Protein AF-A0A4Q5QW52-F1 (afdb_monomer_lite)

Secondary structure (DSSP, 8-state):
-PPP-PPPP----SS-HHHHHHHHHHHHHHHHHH-TTTSS--SPPPPHHHHHHHHHHHHHHHSHHHHS-TT--HHHHHHHHHHHHHHHHHHHHHHHHHHHHHHHHSS-SSTT--

pLDDT: mean 75.1, std 17.18, range [37.22, 96.31]

Sequence (114 aa):
MTDPATPPANDAAPWDIDAITHGLDEARARWRASQPRHADGAPGFPSRRALEEITADLCAALFPRRLGPGLAGPANENGFVREVLDRALQRLRAQVRLELGYALGEADPHAANL

Foldseek 3Di:
DDDDDDDPDPPPDPDPVVVVVVVVVVVVVVVCVVDVVPVPCQLDAQDPVLVVLLVLLVVCLVCVCVNNDPPDDPVVNVVSSVVSNVVSVVSVVSNVCSVVSVVVVPPDPPVVPD

Radius of gyration: 26.06 Å; chains: 1; bounding box: 67×67×54 Å

Structure (mmCIF, N/CA/C/O backbone):
data_AF-A0A4Q5QW52-F1
#
_entry.id   AF-A0A4Q5QW52-F1
#
loop_
_atom_site.group_PDB
_atom_site.id
_atom_site.type_symbol
_atom_site.label_atom_id
_atom_site.label_alt_id
_atom_site.label_comp_id
_atom_site.label_asym_id
_atom_site.label_entity_id
_atom_site.label_seq_id
_atom_site.pdbx_PDB_ins_code
_atom_site.Cartn_x
_atom_site.Cartn_y
_atom_site.Cartn_z
_atom_site.occupancy
_atom_site.B_iso_or_equiv
_atom_site.auth_seq_id
_atom_site.auth_comp_id
_atom_site.auth_asym_id
_atom_site.auth_atom_id
_atom_site.pdbx_PDB_model_num
ATOM 1 N N . MET A 1 1 ? -48.149 41.443 -20.097 1.00 42.00 1 MET A N 1
ATOM 2 C CA . MET A 1 1 ? -46.704 41.731 -20.177 1.00 42.00 1 MET A CA 1
ATOM 3 C C . MET A 1 1 ? -46.104 41.154 -18.912 1.00 42.00 1 MET A C 1
ATOM 5 O O . MET A 1 1 ? -46.400 41.651 -17.837 1.00 42.00 1 MET A O 1
ATOM 9 N N . THR A 1 2 ? -45.505 39.977 -19.055 1.00 44.88 2 THR A N 1
ATOM 10 C CA . THR A 1 2 ? -45.237 38.994 -17.997 1.00 44.88 2 THR A CA 1
ATOM 11 C C . THR A 1 2 ? -44.050 39.404 -17.132 1.00 44.88 2 THR A C 1
ATOM 13 O O . THR A 1 2 ? -43.015 39.798 -17.660 1.00 44.88 2 THR A O 1
ATOM 16 N N . ASP A 1 3 ? -44.232 39.283 -15.823 1.00 45.47 3 ASP A N 1
ATOM 17 C CA . ASP A 1 3 ? -43.221 39.401 -14.773 1.00 45.47 3 ASP A CA 1
ATOM 18 C C . ASP A 1 3 ? -42.305 38.157 -14.792 1.00 45.47 3 ASP A C 1
ATOM 20 O O . ASP A 1 3 ? -42.840 37.042 -14.737 1.00 45.47 3 ASP A O 1
ATOM 24 N N . PRO A 1 4 ? -40.968 38.263 -14.937 1.00 57.72 4 PRO A N 1
ATOM 25 C CA . PRO A 1 4 ? -40.103 37.099 -14.872 1.00 57.72 4 PRO A CA 1
ATOM 26 C C . PRO A 1 4 ? -39.412 36.957 -13.509 1.00 57.72 4 PRO A C 1
ATOM 28 O O . PRO A 1 4 ? -38.637 37.805 -13.077 1.00 57.72 4 PRO A O 1
ATOM 31 N N . ALA A 1 5 ? -39.592 35.752 -12.968 1.00 55.88 5 ALA A N 1
ATOM 32 C CA . ALA A 1 5 ? -38.664 35.018 -12.112 1.00 55.88 5 ALA A CA 1
ATOM 33 C C . ALA A 1 5 ? -38.654 35.355 -10.611 1.00 55.88 5 ALA A C 1
ATOM 35 O O . ALA A 1 5 ? -37.771 36.025 -10.079 1.00 55.88 5 ALA A O 1
ATOM 36 N N . THR A 1 6 ? -39.559 34.683 -9.895 1.00 62.19 6 THR A N 1
ATOM 37 C CA . THR A 1 6 ? -39.241 34.089 -8.590 1.00 62.19 6 THR A CA 1
ATOM 38 C C . THR A 1 6 ? -37.932 33.285 -8.711 1.00 62.19 6 THR A C 1
ATOM 40 O O . THR A 1 6 ? -37.848 32.430 -9.599 1.00 62.19 6 THR A O 1
ATOM 43 N N . PRO A 1 7 ? -36.902 33.532 -7.881 1.00 60.50 7 PRO A N 1
ATOM 44 C CA . PRO A 1 7 ? -35.692 32.712 -7.888 1.00 60.50 7 PRO A CA 1
ATOM 45 C C . PRO A 1 7 ? -36.050 31.259 -7.533 1.00 60.50 7 PRO A C 1
ATOM 47 O O . PRO A 1 7 ? -36.947 31.050 -6.711 1.00 60.50 7 PRO A O 1
ATOM 50 N N . PRO A 1 8 ? -35.395 30.250 -8.141 1.00 54.34 8 PRO A N 1
ATOM 51 C CA . PRO A 1 8 ? -35.677 28.859 -7.821 1.00 54.34 8 PRO A CA 1
ATOM 52 C C . PRO A 1 8 ? -35.437 28.643 -6.329 1.00 54.34 8 PRO A C 1
ATOM 54 O O . PRO A 1 8 ? -34.402 29.046 -5.792 1.00 54.34 8 PRO A O 1
ATOM 57 N N . ALA A 1 9 ? -36.424 28.040 -5.667 1.00 56.34 9 ALA A N 1
ATOM 58 C CA . ALA A 1 9 ? -36.259 27.515 -4.327 1.00 56.34 9 ALA A CA 1
ATOM 59 C C . ALA A 1 9 ? -34.981 26.673 -4.322 1.00 56.34 9 ALA A C 1
ATOM 61 O O . ALA A 1 9 ? -34.835 25.746 -5.114 1.00 56.34 9 ALA A O 1
ATOM 62 N N . ASN A 1 10 ? -34.023 27.075 -3.493 1.00 57.44 10 ASN A N 1
ATOM 63 C CA . ASN A 1 10 ? -32.830 26.296 -3.229 1.00 57.44 10 ASN A CA 1
ATOM 64 C C . ASN A 1 10 ? -33.313 24.936 -2.708 1.00 57.44 10 ASN A C 1
ATOM 66 O O . ASN A 1 10 ? -33.841 24.885 -1.596 1.00 57.44 10 ASN A O 1
ATOM 70 N N . ASP A 1 11 ? -33.204 23.887 -3.528 1.00 54.41 11 ASP A N 1
ATOM 71 C CA . ASP A 1 11 ? -33.440 22.495 -3.145 1.00 54.41 11 ASP A CA 1
ATOM 72 C C . ASP A 1 11 ? -32.434 22.147 -2.042 1.00 54.41 11 ASP A C 1
ATOM 74 O O . ASP A 1 11 ? -31.331 21.651 -2.279 1.00 54.41 11 ASP A O 1
ATOM 78 N N . ALA A 1 12 ? -32.796 22.513 -0.814 1.00 58.56 12 ALA A N 1
ATOM 79 C CA . ALA A 1 12 ? -32.052 22.205 0.386 1.00 58.56 12 ALA A CA 1
ATOM 80 C C . ALA A 1 12 ? -31.942 20.683 0.458 1.00 58.56 12 ALA A C 1
ATOM 82 O O . ALA A 1 12 ? -32.947 19.972 0.447 1.00 58.56 12 ALA A O 1
ATOM 83 N N . ALA A 1 13 ? -30.701 20.201 0.437 1.00 63.75 13 ALA A N 1
ATOM 84 C CA . ALA A 1 13 ? -30.380 18.793 0.295 1.00 63.75 13 ALA A CA 1
ATOM 85 C C . ALA A 1 13 ? -31.202 17.916 1.270 1.00 63.75 13 ALA A C 1
ATOM 87 O O . ALA A 1 13 ? -31.352 18.282 2.434 1.00 63.75 13 ALA A O 1
ATOM 88 N N . PRO A 1 14 ? -31.698 16.742 0.838 1.00 78.56 14 PRO A N 1
ATOM 89 C CA . PRO A 1 14 ? -32.672 15.924 1.577 1.00 78.56 14 PRO A CA 1
ATOM 90 C C . PRO A 1 14 ? -32.116 15.213 2.827 1.00 78.56 14 PRO A C 1
ATOM 92 O O . PRO A 1 14 ? -32.746 14.291 3.341 1.00 78.56 14 PRO A O 1
ATOM 95 N N . TRP A 1 15 ? -30.939 15.607 3.316 1.00 76.44 15 TRP A N 1
ATOM 96 C CA . TRP A 1 15 ? -30.231 14.935 4.401 1.00 76.44 15 TRP A CA 1
ATOM 97 C C . TRP A 1 15 ? -29.798 15.937 5.463 1.00 76.44 15 TRP A C 1
ATOM 99 O O . TRP A 1 15 ? -29.041 16.865 5.182 1.00 76.44 15 TRP A O 1
ATOM 109 N N . ASP A 1 16 ? -30.233 15.699 6.697 1.00 86.81 16 ASP A N 1
ATOM 110 C CA . ASP A 1 16 ? -29.711 16.387 7.873 1.00 86.81 16 ASP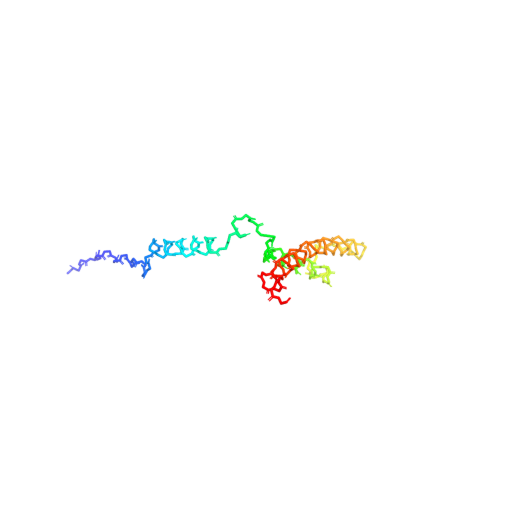 A CA 1
ATOM 111 C C . ASP A 1 16 ? -28.336 15.800 8.227 1.00 86.81 16 ASP A C 1
ATOM 113 O O . ASP A 1 16 ? -28.208 14.791 8.927 1.00 86.81 16 ASP A O 1
ATOM 117 N N . ILE A 1 17 ? -27.291 16.398 7.654 1.00 88.69 17 ILE A N 1
ATOM 118 C CA . ILE A 1 17 ? -25.906 15.956 7.836 1.00 88.69 17 ILE A CA 1
ATOM 119 C C . ILE A 1 17 ? -25.460 16.109 9.295 1.00 88.69 17 ILE A C 1
ATOM 121 O O . ILE A 1 17 ? -24.691 15.275 9.781 1.00 88.69 17 ILE A O 1
ATOM 125 N N . ASP A 1 18 ? -25.965 17.107 10.016 1.00 85.06 18 ASP A N 1
ATOM 126 C CA . ASP A 1 18 ? -25.602 17.346 11.413 1.00 85.06 18 ASP A CA 1
ATOM 127 C C . ASP A 1 18 ? -26.164 16.235 12.311 1.00 85.06 18 ASP A C 1
ATOM 129 O O . ASP A 1 18 ? -25.431 15.640 13.106 1.00 85.06 18 ASP A O 1
ATOM 133 N N . ALA A 1 19 ? -27.428 15.850 12.112 1.00 84.25 19 ALA A N 1
ATOM 134 C CA . ALA A 1 19 ? -28.027 14.724 12.829 1.00 84.25 19 ALA A CA 1
ATOM 135 C C . ALA A 1 19 ? -27.328 13.388 12.514 1.00 84.25 19 ALA A C 1
ATOM 137 O O . ALA A 1 19 ? -27.055 12.591 13.418 1.00 84.25 19 ALA A O 1
ATOM 138 N N . ILE A 1 20 ? -26.993 13.141 11.242 1.00 84.62 20 ILE A N 1
ATOM 139 C CA . ILE A 1 20 ? -26.294 11.917 10.816 1.00 84.62 20 ILE A CA 1
ATOM 140 C C . ILE A 1 20 ? -24.894 11.849 11.435 1.00 84.62 20 ILE A C 1
ATOM 142 O O . ILE A 1 20 ? -24.499 10.811 11.972 1.00 84.62 20 ILE A O 1
ATOM 146 N N . THR A 1 21 ? -24.127 12.937 11.372 1.00 91.25 21 THR A N 1
ATOM 147 C CA . THR A 1 21 ? -22.759 12.970 11.908 1.00 91.25 21 THR A CA 1
ATOM 148 C C . THR A 1 21 ? -22.739 12.825 13.426 1.00 91.25 21 THR A C 1
ATOM 150 O O . THR A 1 21 ? -21.883 12.097 13.938 1.00 91.25 21 THR A O 1
ATOM 153 N N . HIS A 1 22 ? -23.712 13.412 14.129 1.00 88.88 22 HIS A N 1
ATOM 154 C CA . HIS A 1 22 ? -23.899 13.220 15.566 1.00 88.88 22 HIS A CA 1
ATOM 155 C C . HIS A 1 22 ? -24.198 11.754 15.917 1.00 88.88 22 HIS A C 1
ATOM 157 O O . HIS A 1 22 ? -23.493 11.163 16.735 1.00 88.88 22 HIS A O 1
ATOM 163 N N . GLY A 1 23 ? -25.155 11.114 15.235 1.00 87.56 23 GLY A N 1
ATOM 164 C CA . GLY A 1 23 ? -25.475 9.698 15.465 1.00 87.56 23 GLY A CA 1
ATOM 165 C C . GLY A 1 23 ? -24.301 8.754 15.173 1.00 87.56 23 GLY A C 1
ATOM 166 O O . GLY A 1 23 ? -24.059 7.793 15.909 1.00 87.56 23 GLY A O 1
ATOM 167 N N . LEU A 1 24 ? -23.510 9.047 14.134 1.00 89.19 24 LEU A N 1
ATOM 168 C CA . LEU A 1 24 ? -22.273 8.314 13.848 1.00 89.19 24 LEU A CA 1
ATOM 169 C C . LEU A 1 24 ? -21.217 8.508 14.946 1.00 89.19 24 LEU A C 1
ATOM 171 O O . LEU A 1 24 ? -20.440 7.586 15.205 1.00 89.19 24 LEU A O 1
ATOM 175 N N . ASP A 1 25 ? -21.149 9.684 15.571 1.00 79.69 25 ASP A N 1
ATOM 176 C CA . ASP A 1 25 ? -20.222 9.950 16.674 1.00 79.69 25 ASP A CA 1
ATOM 177 C C . ASP A 1 25 ? -20.578 9.155 17.928 1.00 79.69 25 ASP A C 1
ATOM 179 O O . ASP A 1 25 ? -19.718 8.464 18.484 1.00 79.69 25 ASP A O 1
ATOM 183 N N . GLU A 1 26 ? -21.857 9.133 18.299 1.00 90.12 26 GLU A N 1
ATOM 184 C CA . GLU A 1 26 ? -22.351 8.318 19.410 1.00 90.12 26 GLU A CA 1
ATOM 185 C C . GLU A 1 26 ? -22.106 6.822 19.183 1.00 90.12 26 GLU A C 1
ATOM 187 O O . GLU A 1 26 ? -21.657 6.118 20.093 1.00 90.12 26 GLU A O 1
ATOM 192 N N . ALA A 1 27 ? -22.352 6.323 17.967 1.00 79.50 27 ALA A N 1
ATOM 193 C CA . ALA A 1 27 ? -22.084 4.932 17.609 1.00 79.50 27 ALA A CA 1
ATOM 194 C C . ALA A 1 27 ? -20.590 4.589 17.761 1.00 79.50 27 ALA A C 1
ATOM 196 O O . ALA A 1 27 ? -20.245 3.572 18.372 1.00 79.50 27 ALA A O 1
ATOM 197 N N . ARG A 1 28 ? -19.693 5.468 17.284 1.00 83.62 28 ARG A N 1
ATOM 198 C CA . ARG A 1 28 ? -18.234 5.328 17.445 1.00 83.62 28 ARG A CA 1
ATOM 199 C C . ARG A 1 28 ? -17.807 5.386 18.912 1.00 83.62 28 ARG A C 1
ATOM 201 O O . ARG A 1 28 ? -16.905 4.649 19.309 1.00 83.62 28 ARG A O 1
ATOM 208 N N . ALA A 1 29 ? -18.407 6.259 19.717 1.00 80.31 29 ALA A N 1
ATOM 209 C CA . ALA A 1 29 ? -18.115 6.372 21.146 1.00 80.31 29 ALA A CA 1
ATOM 210 C C . ALA A 1 29 ? -18.551 5.116 21.913 1.00 80.31 29 ALA A C 1
ATOM 212 O O . ALA A 1 29 ? -17.774 4.576 22.699 1.00 80.31 29 ALA A O 1
ATOM 213 N N . ARG A 1 30 ? -19.752 4.602 21.626 1.00 83.31 30 ARG A N 1
ATOM 214 C CA . ARG A 1 30 ? -20.292 3.378 22.231 1.00 83.31 30 ARG A CA 1
ATOM 215 C C . ARG A 1 30 ? -19.446 2.154 21.898 1.00 83.31 30 ARG A C 1
ATOM 217 O O . ARG A 1 30 ? -19.127 1.379 22.794 1.00 83.31 30 ARG A O 1
ATOM 224 N N . TRP A 1 31 ? -19.039 2.013 20.638 1.00 75.38 31 TRP A N 1
ATOM 225 C CA . TRP A 1 31 ? -18.160 0.927 20.206 1.00 75.38 31 TRP A CA 1
ATOM 226 C C . TRP A 1 31 ? -16.802 0.979 20.922 1.00 75.38 31 TRP A C 1
ATOM 228 O O . TRP A 1 31 ? -16.404 -0.015 21.529 1.00 75.38 31 TRP A O 1
ATOM 238 N N . ARG A 1 32 ? -16.152 2.155 20.974 1.00 72.50 32 ARG A N 1
ATOM 239 C CA . ARG A 1 32 ? -14.891 2.348 21.719 1.00 72.50 32 ARG A CA 1
ATOM 240 C C . ARG A 1 32 ? -15.036 2.021 23.207 1.00 72.50 32 ARG A C 1
ATOM 242 O O . ARG A 1 32 ? -14.178 1.349 23.764 1.00 72.50 32 ARG A O 1
ATOM 249 N N . ALA A 1 33 ? -16.128 2.449 23.841 1.00 77.88 33 ALA A N 1
ATOM 250 C CA . ALA A 1 33 ? -16.400 2.153 25.248 1.00 77.88 33 ALA A CA 1
ATOM 251 C C . ALA A 1 33 ? -16.640 0.652 25.504 1.00 77.88 33 ALA A C 1
ATOM 253 O O . ALA A 1 33 ? -16.258 0.139 26.552 1.00 77.88 33 ALA A O 1
ATOM 254 N N . SER A 1 34 ? -17.239 -0.060 24.543 1.00 75.56 34 SER A N 1
ATOM 255 C CA . SER A 1 34 ? -17.467 -1.511 24.621 1.00 75.56 34 SER A CA 1
ATOM 256 C C . SER A 1 34 ? -16.218 -2.358 24.351 1.00 75.56 34 SER A C 1
ATOM 258 O O . SER A 1 34 ? -16.223 -3.559 24.610 1.00 75.56 34 SER A O 1
ATOM 260 N N . GLN A 1 35 ? -15.138 -1.744 23.859 1.00 66.25 35 GLN A N 1
ATOM 261 C CA . GLN A 1 35 ? -13.887 -2.415 23.523 1.00 66.25 35 GLN A CA 1
ATOM 262 C C . GLN A 1 35 ? -12.704 -1.839 24.327 1.00 66.25 35 GLN A C 1
ATOM 264 O O . GLN A 1 35 ? -11.900 -1.067 23.799 1.00 66.25 35 GLN A O 1
ATOM 269 N N . PRO A 1 36 ? -12.521 -2.259 25.592 1.00 56.81 36 PRO A N 1
ATOM 270 C CA . PRO A 1 36 ? -11.529 -1.687 26.513 1.00 56.81 36 PRO A CA 1
ATOM 271 C C . PRO A 1 36 ? -10.054 -1.854 26.093 1.00 56.81 36 PRO A C 1
ATOM 273 O O . PRO A 1 36 ? -9.180 -1.271 26.723 1.00 56.81 36 PRO A O 1
ATOM 276 N N . ARG A 1 37 ? -9.751 -2.616 25.030 1.00 55.31 37 ARG A N 1
ATOM 277 C CA . ARG A 1 37 ? -8.392 -2.781 24.466 1.00 55.31 37 ARG A CA 1
ATOM 278 C C . ARG A 1 37 ? -8.206 -2.142 23.080 1.00 55.31 37 ARG A C 1
ATOM 280 O O . ARG A 1 37 ? -7.106 -2.189 22.548 1.00 55.31 37 ARG A O 1
ATOM 287 N N . HIS A 1 38 ? -9.253 -1.538 22.508 1.00 53.59 38 HIS A N 1
ATOM 288 C CA . HIS A 1 38 ? -9.204 -0.857 21.202 1.00 53.59 38 HIS A CA 1
ATOM 289 C C . HIS A 1 38 ? -9.089 0.672 21.323 1.00 53.59 38 HIS A C 1
ATOM 291 O O . HIS A 1 38 ? -8.990 1.365 20.312 1.00 53.59 38 HIS A O 1
ATOM 297 N N . ALA A 1 39 ? -9.101 1.206 22.550 1.00 50.78 39 ALA A N 1
ATOM 298 C CA . ALA A 1 39 ? -8.943 2.634 22.816 1.00 50.78 39 ALA A CA 1
ATOM 299 C C . ALA A 1 39 ? -7.527 3.151 22.492 1.00 50.78 39 ALA A C 1
ATOM 301 O O . ALA A 1 39 ? -7.390 4.306 22.097 1.00 50.78 39 ALA A O 1
ATOM 302 N N . ASP A 1 40 ? -6.514 2.281 22.549 1.00 47.59 40 ASP A N 1
ATOM 303 C CA . ASP A 1 40 ? -5.112 2.626 22.311 1.00 47.59 40 ASP A CA 1
ATOM 304 C C . ASP A 1 40 ? -4.556 1.852 21.108 1.00 47.59 40 ASP A C 1
ATOM 306 O O . ASP A 1 40 ? -3.797 0.900 21.257 1.00 47.59 40 ASP A O 1
ATOM 310 N N . GLY A 1 41 ? -4.971 2.241 19.898 1.00 53.09 41 GLY A N 1
ATOM 311 C CA . GLY A 1 41 ? -4.241 1.935 18.661 1.00 53.09 41 GLY A CA 1
ATOM 312 C C . GLY A 1 41 ? -3.831 0.470 18.479 1.00 53.09 41 GLY A C 1
ATOM 313 O O . GLY A 1 41 ? -2.639 0.178 18.382 1.00 53.09 41 GLY A O 1
ATOM 314 N N . ALA A 1 42 ? -4.808 -0.443 18.411 1.00 53.91 42 ALA A N 1
ATOM 315 C CA . ALA A 1 42 ? -4.558 -1.826 18.007 1.00 53.91 42 ALA A CA 1
ATOM 316 C C . ALA A 1 42 ? -3.707 -1.858 16.717 1.00 53.91 42 ALA A C 1
ATOM 318 O O . ALA A 1 42 ? -3.914 -0.994 15.855 1.00 53.91 42 ALA A O 1
ATOM 319 N N . PRO A 1 43 ? -2.750 -2.803 16.574 1.00 56.28 43 PRO A N 1
ATOM 320 C CA . PRO A 1 43 ? -1.926 -2.923 15.374 1.00 56.28 43 PRO A CA 1
ATOM 321 C C . PRO A 1 43 ? -2.858 -3.015 14.167 1.00 56.28 43 PRO A C 1
ATOM 323 O O . PRO A 1 43 ? -3.615 -3.969 14.022 1.00 56.28 43 PRO A O 1
ATOM 326 N N . GLY A 1 44 ? -2.896 -1.919 13.408 1.00 65.06 44 GLY A N 1
ATOM 327 C CA . GLY A 1 44 ? -4.026 -1.609 12.545 1.00 65.06 44 GLY A CA 1
ATOM 328 C C . GLY A 1 44 ? -4.178 -2.603 11.408 1.00 65.06 44 GLY A C 1
ATOM 329 O O . GLY A 1 44 ? -3.206 -3.212 10.978 1.00 65.06 44 GLY A O 1
ATOM 330 N N . PHE A 1 45 ? -5.393 -2.712 10.882 1.00 73.12 45 PHE A N 1
ATOM 331 C CA . PHE A 1 45 ? -5.645 -3.384 9.612 1.00 73.12 45 PHE A CA 1
ATOM 332 C C . PHE A 1 45 ? -4.679 -2.898 8.517 1.00 73.12 45 PHE A C 1
ATOM 334 O O . PHE A 1 45 ? -4.243 -1.737 8.541 1.00 73.12 45 PHE A O 1
ATOM 341 N N . PRO A 1 46 ? -4.387 -3.738 7.510 1.00 78.69 46 PRO A N 1
ATOM 342 C CA . PRO A 1 46 ? -3.655 -3.311 6.333 1.00 78.69 46 PRO A CA 1
ATOM 343 C C . PRO A 1 46 ? -4.239 -2.031 5.727 1.00 78.69 46 PRO A C 1
ATOM 345 O O . PRO A 1 46 ? -5.443 -1.902 5.497 1.00 78.69 46 PRO A O 1
ATOM 348 N N . SER A 1 47 ? -3.375 -1.068 5.426 1.00 86.69 47 SER A N 1
ATOM 349 C CA . SER A 1 47 ? -3.776 0.161 4.756 1.00 86.69 47 SER A CA 1
ATOM 350 C C . SER A 1 47 ? -4.161 -0.143 3.313 1.00 86.69 47 SER A C 1
ATOM 352 O O . SER A 1 47 ? -3.325 -0.564 2.513 1.00 86.69 47 SER A O 1
ATOM 354 N N . ARG A 1 48 ? -5.412 0.156 2.949 1.00 88.50 48 ARG A N 1
ATOM 355 C CA . ARG A 1 48 ? -5.899 0.026 1.569 1.00 88.50 48 ARG A CA 1
ATOM 356 C C . ARG A 1 48 ? -4.998 0.749 0.563 1.00 88.50 48 ARG A C 1
ATOM 358 O O . ARG A 1 48 ? -4.628 0.163 -0.447 1.00 88.50 48 ARG A O 1
ATOM 365 N N . ARG A 1 49 ? -4.581 1.981 0.875 1.00 89.25 49 ARG A N 1
ATOM 366 C 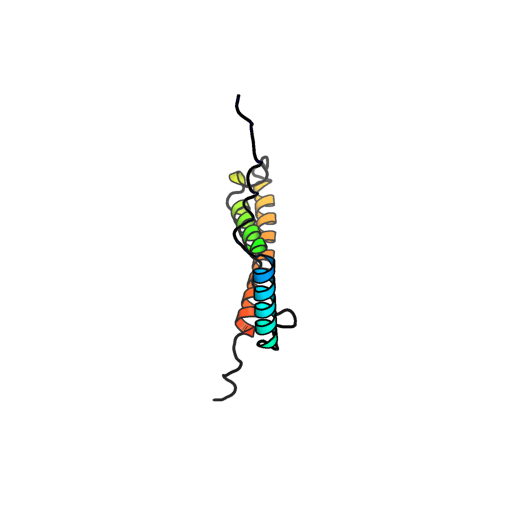CA . ARG A 1 49 ? -3.658 2.753 0.028 1.00 89.25 49 ARG A CA 1
ATOM 367 C C . ARG A 1 49 ? -2.316 2.039 -0.145 1.00 89.25 49 ARG A C 1
ATOM 369 O O . ARG A 1 49 ? -1.785 1.989 -1.246 1.00 89.25 49 ARG A O 1
ATOM 376 N N . ALA A 1 50 ? -1.783 1.447 0.926 1.00 91.12 50 ALA A N 1
ATOM 377 C CA . ALA A 1 50 ? -0.538 0.687 0.838 1.00 91.12 50 ALA A CA 1
ATOM 378 C C . ALA A 1 50 ? -0.691 -0.562 -0.045 1.00 91.12 50 ALA A C 1
ATOM 380 O O . ALA A 1 50 ? 0.221 -0.873 -0.805 1.00 91.12 50 ALA A O 1
ATOM 381 N N . LEU A 1 51 ? -1.830 -1.262 0.017 1.00 93.56 51 LEU A N 1
ATOM 382 C CA . LEU A 1 51 ? -2.115 -2.410 -0.854 1.00 93.56 51 LEU A CA 1
ATOM 383 C C . LEU A 1 51 ? -2.233 -2.006 -2.332 1.00 93.56 51 LEU A C 1
ATOM 385 O O . LEU A 1 51 ? -1.729 -2.718 -3.204 1.00 93.56 51 LEU A O 1
ATOM 389 N N . GLU A 1 52 ? -2.848 -0.857 -2.617 1.00 96.00 52 GLU A N 1
ATOM 390 C CA . GLU A 1 52 ? -2.916 -0.283 -3.967 1.00 96.00 52 GLU A CA 1
ATOM 391 C C . GLU A 1 52 ? -1.507 0.033 -4.501 1.00 96.00 52 GLU A C 1
ATOM 393 O O . GLU A 1 52 ? -1.163 -0.378 -5.610 1.00 96.00 52 GLU A O 1
ATOM 398 N N . GLU A 1 53 ? -0.652 0.660 -3.687 1.00 96.00 53 GLU A N 1
ATOM 399 C CA . GLU A 1 53 ? 0.750 0.946 -4.032 1.00 96.00 53 GLU A CA 1
ATOM 400 C C . GLU A 1 53 ? 1.583 -0.325 -4.245 1.00 96.00 53 GLU A C 1
ATOM 402 O O . GLU A 1 53 ? 2.347 -0.408 -5.205 1.00 96.00 53 GLU A O 1
ATOM 407 N N . ILE A 1 54 ? 1.424 -1.338 -3.386 1.00 95.94 54 ILE A N 1
ATOM 408 C CA . ILE A 1 54 ? 2.087 -2.641 -3.546 1.00 95.94 54 ILE A CA 1
ATOM 409 C C . ILE A 1 54 ? 1.684 -3.275 -4.877 1.00 95.94 54 ILE A C 1
ATOM 411 O O . ILE A 1 54 ? 2.540 -3.755 -5.616 1.00 95.94 54 ILE A O 1
ATOM 415 N N . THR A 1 55 ? 0.390 -3.268 -5.196 1.00 96.31 55 THR A N 1
ATOM 416 C CA . THR A 1 55 ? -0.122 -3.872 -6.431 1.00 96.31 55 THR A CA 1
ATOM 417 C C . THR A 1 55 ? 0.398 -3.129 -7.658 1.00 96.31 55 THR A C 1
ATOM 419 O O . THR A 1 55 ? 0.828 -3.764 -8.619 1.00 96.31 55 THR A O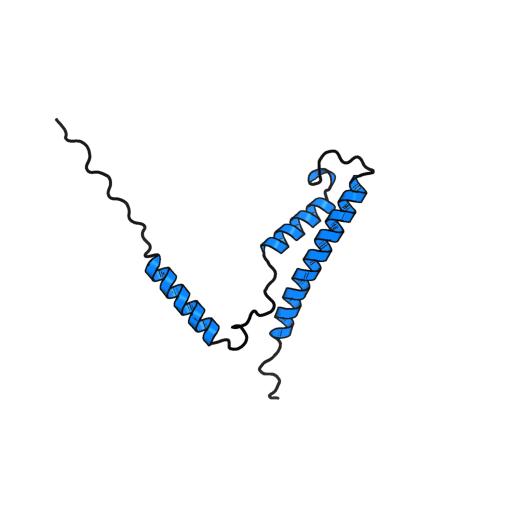 1
ATOM 422 N N . ALA A 1 56 ? 0.426 -1.794 -7.618 1.00 94.94 56 ALA A N 1
ATOM 423 C CA . ALA A 1 56 ? 0.993 -0.978 -8.687 1.00 94.94 56 ALA A CA 1
ATOM 424 C C . ALA A 1 56 ? 2.483 -1.283 -8.911 1.00 94.94 56 ALA A C 1
ATOM 426 O O . ALA A 1 56 ? 2.905 -1.474 -10.053 1.00 94.94 56 ALA A O 1
ATOM 427 N N . ASP A 1 57 ? 3.261 -1.403 -7.834 1.00 94.38 57 ASP A N 1
ATOM 428 C CA . ASP A 1 57 ? 4.688 -1.719 -7.905 1.00 94.38 57 ASP A CA 1
ATOM 429 C C . ASP A 1 57 ? 4.939 -3.127 -8.458 1.00 94.38 57 ASP A C 1
ATOM 431 O O . ASP A 1 57 ? 5.774 -3.308 -9.344 1.00 94.38 57 ASP A O 1
ATOM 435 N N . LEU A 1 58 ? 4.181 -4.128 -8.003 1.00 94.88 58 LEU A N 1
ATOM 436 C CA . LEU A 1 58 ? 4.275 -5.489 -8.538 1.00 94.88 58 LEU A CA 1
ATOM 437 C C . LEU A 1 58 ? 3.939 -5.523 -10.032 1.00 94.88 58 LEU A C 1
ATOM 439 O O . LEU A 1 58 ? 4.678 -6.118 -10.815 1.00 94.88 58 LEU A O 1
ATOM 443 N N . CYS A 1 59 ? 2.875 -4.838 -10.451 1.00 93.19 59 CYS A N 1
ATOM 444 C CA . CYS A 1 59 ? 2.530 -4.705 -11.864 1.00 93.19 59 CYS A CA 1
ATOM 445 C C . CYS A 1 59 ? 3.652 -4.025 -12.664 1.00 93.19 59 CYS A C 1
ATOM 447 O O . CYS A 1 59 ? 3.992 -4.490 -13.752 1.00 93.19 59 CYS A O 1
ATOM 449 N N . ALA A 1 60 ? 4.263 -2.963 -12.135 1.00 89.94 60 ALA A N 1
ATOM 450 C CA . ALA A 1 60 ? 5.366 -2.271 -12.795 1.00 89.94 60 ALA A CA 1
ATOM 451 C C . ALA A 1 60 ? 6.618 -3.153 -12.936 1.00 89.94 60 ALA A C 1
ATOM 453 O O . ALA A 1 60 ? 7.243 -3.149 -13.995 1.00 89.94 60 ALA A O 1
ATOM 454 N N . ALA A 1 61 ? 6.949 -3.956 -11.922 1.00 90.25 61 ALA A N 1
ATOM 455 C CA . ALA A 1 61 ? 8.063 -4.903 -11.971 1.00 90.25 61 ALA A CA 1
ATOM 456 C C . ALA A 1 61 ? 7.813 -6.079 -12.936 1.00 90.25 61 ALA A C 1
ATOM 458 O O . ALA A 1 61 ? 8.751 -6.559 -13.567 1.00 90.25 61 ALA A O 1
ATOM 459 N N . LEU A 1 62 ? 6.563 -6.539 -13.074 1.00 89.94 62 LEU A N 1
ATOM 460 C CA . LEU A 1 62 ? 6.186 -7.628 -13.988 1.00 89.94 62 LEU A CA 1
ATOM 461 C C . LEU A 1 62 ? 6.055 -7.170 -15.446 1.00 89.94 62 LEU A C 1
ATOM 463 O O . LEU A 1 62 ? 6.299 -7.947 -16.369 1.00 89.94 62 LEU A O 1
ATOM 467 N N . PHE A 1 63 ? 5.675 -5.910 -15.663 1.00 89.50 63 PHE A N 1
ATOM 468 C CA . PHE A 1 63 ? 5.476 -5.332 -16.991 1.00 89.50 63 PHE A CA 1
ATOM 469 C C . PHE A 1 63 ? 6.299 -4.047 -17.191 1.00 89.50 63 PHE A C 1
ATOM 471 O O . PHE A 1 63 ? 5.743 -3.017 -17.592 1.00 89.50 63 PHE A O 1
ATOM 478 N N . PRO A 1 64 ? 7.629 -4.077 -16.986 1.00 83.94 64 PRO A N 1
ATOM 479 C CA . PRO A 1 64 ? 8.469 -2.876 -16.938 1.00 83.94 64 PRO A CA 1
ATOM 480 C C . PRO A 1 64 ? 8.490 -2.115 -18.265 1.00 83.94 64 PRO A C 1
ATOM 482 O O . PRO A 1 64 ? 8.527 -0.891 -18.284 1.00 83.94 64 PRO A O 1
ATOM 485 N N . ARG A 1 65 ? 8.354 -2.810 -19.399 1.00 83.50 65 ARG A N 1
ATOM 486 C CA . ARG A 1 65 ? 8.262 -2.165 -20.718 1.00 83.50 65 ARG A CA 1
ATOM 487 C C . ARG A 1 65 ? 6.935 -1.446 -20.977 1.00 83.50 65 ARG A C 1
ATOM 489 O O . ARG A 1 65 ? 6.868 -0.633 -21.893 1.00 83.50 65 ARG A O 1
ATOM 496 N N . ARG A 1 66 ? 5.876 -1.779 -20.230 1.00 84.06 66 ARG A N 1
ATOM 497 C CA . ARG A 1 66 ? 4.534 -1.183 -20.370 1.00 84.06 66 ARG A CA 1
ATOM 498 C C . ARG A 1 66 ? 4.246 -0.136 -19.298 1.00 84.06 66 ARG A C 1
ATOM 500 O O . ARG A 1 66 ? 3.534 0.818 -19.578 1.00 84.06 66 ARG A O 1
ATOM 507 N N . LEU A 1 67 ? 4.761 -0.351 -18.088 1.00 80.69 67 LEU A N 1
ATOM 508 C CA . LEU A 1 67 ? 4.420 0.412 -16.884 1.00 80.69 67 LEU A CA 1
ATOM 509 C C . LEU A 1 67 ? 5.641 1.040 -16.190 1.00 80.69 67 LEU A C 1
ATOM 511 O O . LEU A 1 67 ? 5.477 1.779 -15.224 1.00 80.69 67 LEU A O 1
ATOM 515 N N . GLY A 1 68 ? 6.858 0.740 -16.647 1.00 73.44 68 GLY A N 1
ATOM 516 C CA . GLY A 1 68 ? 8.085 1.349 -16.145 1.00 73.44 68 GLY A CA 1
ATOM 517 C C . GLY A 1 68 ? 8.405 2.687 -16.819 1.00 73.44 68 GLY A C 1
ATOM 518 O O . GLY A 1 68 ? 7.744 3.079 -17.786 1.00 73.44 68 GLY A O 1
ATOM 519 N N . PRO A 1 69 ? 9.423 3.410 -16.322 1.00 69.19 69 PRO A N 1
ATOM 520 C CA . PRO A 1 69 ? 9.846 4.683 -16.884 1.00 69.19 69 PRO A CA 1
ATOM 521 C C . PRO A 1 69 ? 10.272 4.471 -18.339 1.00 69.19 69 PRO A C 1
ATOM 523 O O . PRO A 1 69 ? 11.257 3.788 -18.635 1.00 69.19 69 PRO A O 1
ATOM 526 N N . GLY A 1 70 ? 9.484 5.032 -19.258 1.00 66.19 70 GLY A N 1
ATOM 527 C CA . GLY A 1 70 ? 9.768 4.967 -20.684 1.00 66.19 70 GLY A CA 1
ATOM 528 C C . GLY A 1 70 ? 11.167 5.515 -20.951 1.00 66.19 70 GLY A C 1
ATOM 529 O O . GLY A 1 70 ? 11.449 6.635 -20.538 1.00 66.19 70 GLY A O 1
ATOM 530 N N . LEU A 1 71 ? 11.996 4.713 -21.641 1.00 55.31 71 LEU A N 1
ATOM 531 C CA . LEU A 1 71 ? 13.393 4.937 -22.086 1.00 55.31 71 LEU A CA 1
ATOM 532 C C . LEU A 1 71 ? 14.486 4.107 -21.382 1.00 55.31 71 LEU A C 1
ATOM 534 O O . LEU A 1 71 ? 15.657 4.226 -21.744 1.00 55.31 71 LEU A O 1
ATOM 538 N N . ALA A 1 72 ? 14.159 3.202 -20.457 1.00 56.94 72 ALA A N 1
ATOM 539 C CA . ALA A 1 72 ? 15.134 2.214 -19.995 1.00 56.94 72 ALA A CA 1
ATOM 540 C C . ALA A 1 72 ? 15.479 1.223 -21.131 1.00 56.94 72 ALA A C 1
ATOM 542 O O . ALA A 1 72 ? 14.652 0.403 -21.524 1.00 56.94 72 ALA A O 1
ATOM 543 N N . GLY A 1 73 ? 16.699 1.290 -21.677 1.00 65.00 73 GLY A N 1
ATOM 544 C CA . GLY A 1 73 ? 17.229 0.211 -22.520 1.00 65.00 73 GLY A CA 1
ATOM 545 C C . GLY A 1 73 ? 17.303 -1.119 -21.744 1.00 65.00 73 GLY A C 1
ATOM 546 O O . GLY A 1 73 ? 17.194 -1.105 -20.517 1.00 65.00 73 GLY A O 1
ATOM 547 N N . PRO A 1 74 ? 17.550 -2.268 -22.403 1.00 62.34 74 PRO A N 1
ATOM 548 C CA . PRO A 1 74 ? 17.534 -3.593 -21.760 1.00 62.34 74 PRO A CA 1
ATOM 549 C C . PRO A 1 74 ? 18.417 -3.702 -20.503 1.00 62.34 74 PRO A C 1
ATOM 551 O O . PRO A 1 74 ? 18.092 -4.420 -19.564 1.00 62.34 74 PRO A O 1
ATOM 554 N N . ALA A 1 75 ? 19.524 -2.951 -20.455 1.00 65.38 75 ALA A N 1
ATOM 555 C CA . ALA A 1 75 ? 20.427 -2.898 -19.304 1.00 65.38 75 ALA A CA 1
ATOM 556 C C . ALA A 1 75 ? 19.840 -2.163 -18.079 1.00 65.38 75 ALA A C 1
ATOM 558 O O . ALA A 1 75 ? 20.226 -2.451 -16.950 1.00 65.38 75 ALA A O 1
ATOM 559 N N . ASN A 1 76 ? 18.903 -1.235 -18.289 1.00 73.44 76 ASN A N 1
ATOM 560 C CA . ASN A 1 76 ? 18.265 -0.441 -17.235 1.00 73.44 76 ASN A CA 1
ATOM 561 C C . ASN A 1 76 ? 16.930 -1.060 -16.764 1.00 73.44 76 ASN A C 1
ATOM 563 O O . ASN A 1 76 ? 16.458 -0.755 -15.671 1.00 73.44 76 ASN A O 1
ATOM 567 N N . GLU A 1 77 ? 16.355 -1.979 -17.550 1.00 81.94 77 GLU A N 1
ATOM 568 C CA . GLU A 1 77 ? 15.149 -2.741 -17.194 1.00 81.94 77 GLU A CA 1
ATOM 569 C C . GLU A 1 77 ? 15.376 -3.600 -15.942 1.00 81.94 77 GLU A C 1
ATOM 571 O O . GLU A 1 77 ? 14.625 -3.497 -14.975 1.00 81.94 77 GLU A O 1
ATOM 576 N N . ASN A 1 78 ? 16.465 -4.373 -15.903 1.00 84.88 78 ASN A N 1
ATOM 577 C CA . ASN A 1 78 ? 16.783 -5.229 -14.754 1.00 84.88 78 ASN A CA 1
ATOM 578 C C . ASN A 1 78 ? 17.012 -4.428 -13.460 1.00 84.88 78 ASN A C 1
ATOM 580 O O . ASN A 1 78 ? 16.618 -4.872 -12.380 1.00 84.88 78 ASN A O 1
ATOM 584 N N . GLY A 1 79 ? 17.637 -3.250 -13.564 1.00 86.31 79 GLY A N 1
ATOM 585 C CA . GLY A 1 79 ? 17.840 -2.349 -12.427 1.00 86.31 79 GLY A CA 1
ATOM 586 C C . GLY A 1 79 ? 16.513 -1.840 -11.867 1.00 86.31 79 GLY A C 1
ATOM 587 O O . GLY A 1 79 ? 16.267 -1.954 -10.666 1.00 86.31 79 GLY A O 1
ATOM 588 N N . PHE A 1 80 ? 15.628 -1.377 -12.753 1.00 86.94 80 PHE A N 1
ATOM 589 C CA . PHE A 1 80 ? 14.284 -0.932 -12.397 1.00 86.94 80 PHE A CA 1
ATOM 590 C C . PHE A 1 80 ? 13.451 -2.045 -11.745 1.00 86.94 80 PHE A C 1
ATOM 592 O O . PHE A 1 80 ? 12.883 -1.840 -10.673 1.00 86.94 80 PHE A O 1
ATOM 599 N N . VAL A 1 81 ? 13.417 -3.242 -12.344 1.00 88.75 81 VAL A N 1
ATOM 600 C CA . VAL A 1 81 ? 12.674 -4.392 -11.798 1.00 88.75 81 VAL A CA 1
ATOM 601 C C . VAL A 1 81 ? 13.160 -4.727 -10.389 1.00 88.75 81 VAL A C 1
ATOM 603 O O . VAL A 1 81 ? 12.339 -4.917 -9.493 1.00 88.75 81 VAL A O 1
ATOM 606 N N . ARG A 1 82 ? 14.481 -4.757 -10.168 1.00 90.31 82 ARG A N 1
ATOM 607 C CA . ARG A 1 82 ? 15.063 -5.036 -8.848 1.00 90.31 82 ARG A CA 1
ATOM 608 C C . ARG A 1 82 ? 14.626 -4.011 -7.804 1.00 90.31 82 ARG A C 1
ATOM 610 O O . ARG A 1 82 ? 14.230 -4.405 -6.711 1.00 90.31 82 ARG A O 1
ATOM 617 N N . GLU A 1 83 ? 14.719 -2.724 -8.124 1.00 92.81 83 GLU A N 1
ATOM 618 C CA . GLU A 1 83 ? 14.366 -1.638 -7.204 1.00 92.81 83 GLU A CA 1
ATOM 619 C C . GLU A 1 83 ? 12.878 -1.668 -6.836 1.00 92.81 83 GLU A C 1
ATOM 621 O O . GLU A 1 83 ? 12.518 -1.639 -5.657 1.00 92.81 83 GLU A O 1
ATOM 626 N N . VAL A 1 84 ? 12.006 -1.775 -7.839 1.00 91.69 84 VAL A N 1
ATOM 627 C CA . VAL A 1 84 ? 10.556 -1.764 -7.624 1.00 91.69 84 VAL A CA 1
ATOM 628 C C . VAL A 1 84 ? 10.095 -3.016 -6.884 1.00 91.69 84 VAL A C 1
ATOM 630 O O . VAL A 1 84 ? 9.251 -2.917 -5.992 1.00 91.69 84 VAL A O 1
ATOM 633 N N . LEU A 1 85 ? 10.668 -4.182 -7.190 1.00 92.69 85 LEU A N 1
ATOM 634 C CA . LEU A 1 85 ? 10.320 -5.424 -6.505 1.00 92.69 85 LEU A CA 1
ATOM 635 C C . LEU A 1 85 ? 10.745 -5.405 -5.032 1.00 92.69 85 LEU A C 1
ATOM 637 O O . LEU A 1 85 ? 9.948 -5.769 -4.169 1.00 92.69 85 LEU A O 1
ATOM 641 N N . ASP A 1 86 ? 11.964 -4.953 -4.729 1.00 95.31 86 ASP A N 1
ATOM 642 C CA . ASP A 1 86 ? 12.436 -4.818 -3.345 1.00 95.31 86 ASP A CA 1
ATOM 643 C C . ASP A 1 86 ? 11.504 -3.901 -2.539 1.00 95.31 86 ASP A C 1
ATOM 645 O O . ASP A 1 86 ? 11.011 -4.261 -1.465 1.00 95.31 86 ASP A O 1
ATOM 649 N N . ARG A 1 87 ? 11.148 -2.755 -3.125 1.00 95.50 87 ARG A N 1
ATOM 650 C CA . ARG A 1 87 ? 10.203 -1.803 -2.544 1.00 95.50 87 ARG A CA 1
ATOM 651 C C . ARG A 1 87 ? 8.819 -2.419 -2.296 1.00 95.50 87 ARG A C 1
ATOM 653 O O . ARG A 1 87 ? 8.271 -2.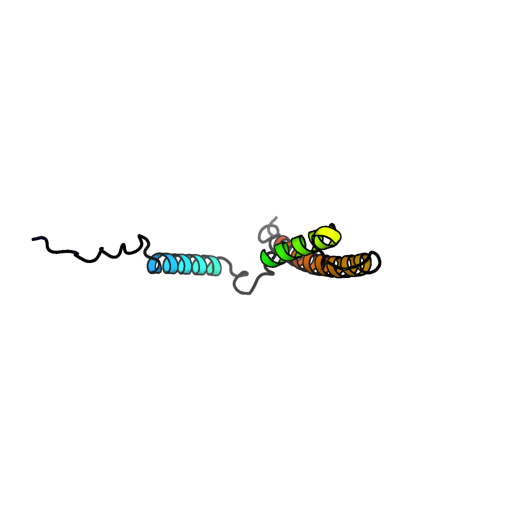269 -1.199 1.00 95.50 87 ARG A O 1
ATOM 660 N N . ALA A 1 88 ? 8.261 -3.124 -3.281 1.00 94.19 88 ALA A N 1
ATOM 661 C CA . ALA A 1 88 ? 6.954 -3.774 -3.178 1.00 94.19 88 ALA A CA 1
ATOM 662 C C . ALA A 1 88 ? 6.929 -4.818 -2.054 1.00 94.19 88 ALA A C 1
ATOM 664 O O . ALA A 1 88 ? 6.020 -4.825 -1.220 1.00 94.19 88 ALA A O 1
ATOM 665 N N . LEU A 1 89 ? 7.955 -5.671 -1.991 1.00 95.94 89 LEU A N 1
ATOM 666 C CA . LEU A 1 89 ? 8.049 -6.752 -1.011 1.00 95.94 89 LEU A CA 1
ATOM 667 C C . LEU A 1 89 ? 8.257 -6.229 0.412 1.00 95.94 89 LEU A C 1
ATOM 669 O O . LEU A 1 89 ? 7.656 -6.754 1.353 1.00 95.94 89 LEU A O 1
ATOM 673 N N . GLN A 1 90 ? 9.054 -5.173 0.595 1.00 95.88 90 GLN A N 1
ATOM 674 C CA . GLN A 1 90 ? 9.220 -4.540 1.904 1.00 95.88 90 GLN A CA 1
ATOM 675 C C . GLN A 1 90 ? 7.899 -3.968 2.432 1.00 95.88 90 GLN A C 1
ATOM 677 O O . GLN A 1 90 ? 7.572 -4.181 3.605 1.00 95.88 90 GLN A O 1
ATOM 682 N N . ARG A 1 91 ? 7.113 -3.303 1.572 1.00 94.25 91 ARG A N 1
ATOM 683 C CA . ARG A 1 91 ? 5.782 -2.793 1.938 1.00 94.25 91 ARG A CA 1
ATOM 684 C C . ARG A 1 91 ? 4.793 -3.916 2.213 1.00 94.25 91 ARG A C 1
ATOM 686 O O . ARG A 1 91 ? 4.108 -3.869 3.233 1.00 94.25 91 ARG A O 1
ATOM 693 N N . LEU A 1 92 ? 4.761 -4.944 1.367 1.00 94.38 92 LEU A N 1
ATOM 694 C CA . LEU A 1 92 ? 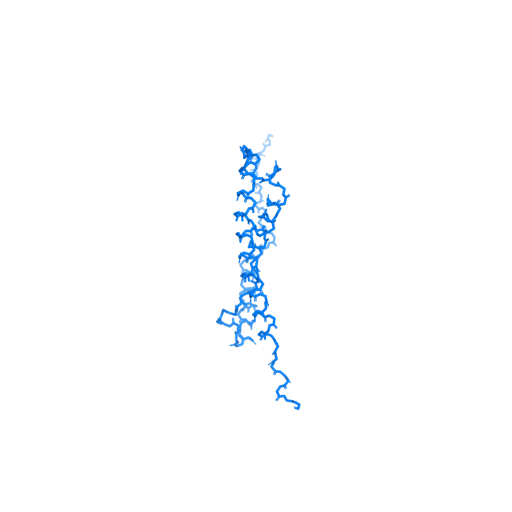3.898 -6.107 1.563 1.00 94.38 92 LEU A CA 1
ATOM 695 C C . LEU A 1 92 ? 4.182 -6.783 2.902 1.00 94.38 92 LEU A C 1
ATOM 697 O O . LEU A 1 92 ? 3.261 -7.038 3.671 1.00 94.38 92 LEU A O 1
ATOM 701 N N . ARG A 1 93 ? 5.458 -6.988 3.238 1.00 94.12 93 ARG A N 1
ATOM 702 C CA . ARG A 1 93 ? 5.865 -7.560 4.526 1.00 94.12 93 ARG A CA 1
ATOM 703 C C . ARG A 1 93 ? 5.364 -6.739 5.715 1.00 94.12 93 ARG A C 1
ATOM 705 O O . ARG A 1 93 ? 5.009 -7.321 6.735 1.00 94.12 93 ARG A O 1
ATOM 712 N N . ALA A 1 94 ? 5.347 -5.411 5.611 1.00 90.44 94 ALA A N 1
ATOM 713 C CA . ALA A 1 94 ? 4.803 -4.556 6.664 1.00 90.44 94 ALA A CA 1
ATOM 714 C C . ALA A 1 94 ? 3.285 -4.750 6.823 1.00 90.44 94 ALA A C 1
ATOM 716 O O . ALA A 1 94 ? 2.820 -4.946 7.941 1.00 90.44 94 ALA A O 1
ATOM 717 N N . GLN A 1 95 ? 2.532 -4.779 5.718 1.00 91.19 95 GLN A N 1
ATOM 718 C CA . GLN A 1 95 ? 1.077 -4.987 5.745 1.00 91.19 95 GLN A CA 1
ATOM 719 C C . GLN A 1 95 ? 0.688 -6.398 6.217 1.00 91.19 95 GLN A C 1
ATOM 721 O O . GLN A 1 95 ? -0.243 -6.550 6.996 1.00 91.19 95 GLN A O 1
ATOM 726 N N . VAL A 1 96 ? 1.441 -7.430 5.829 1.00 90.44 96 VAL A N 1
ATOM 727 C CA . VAL A 1 96 ? 1.222 -8.804 6.313 1.00 90.44 96 VAL A CA 1
ATOM 728 C C . VAL A 1 96 ? 1.478 -8.909 7.816 1.00 90.44 96 VAL A C 1
ATOM 730 O O . VAL A 1 96 ? 0.752 -9.604 8.513 1.00 90.44 96 VAL A O 1
ATOM 733 N N . ARG A 1 97 ? 2.485 -8.209 8.352 1.00 87.56 97 ARG A N 1
ATOM 734 C CA . ARG A 1 97 ? 2.726 -8.182 9.805 1.00 87.56 97 ARG A CA 1
ATOM 735 C C . ARG A 1 97 ? 1.614 -7.483 10.576 1.00 87.56 97 ARG A C 1
ATOM 737 O O . ARG A 1 97 ? 1.326 -7.905 11.687 1.00 87.56 97 ARG A O 1
ATOM 744 N N . LEU A 1 98 ? 1.022 -6.444 9.993 1.00 86.12 98 LEU A N 1
ATOM 745 C CA . LEU A 1 98 ? -0.155 -5.782 10.544 1.00 86.12 98 LEU A CA 1
ATOM 746 C C . LEU A 1 98 ? -1.343 -6.750 10.606 1.00 86.12 98 LEU A C 1
ATOM 748 O O . LEU A 1 98 ? -1.893 -6.950 11.682 1.00 86.12 98 LEU A O 1
ATOM 752 N N . GLU A 1 99 ? -1.642 -7.443 9.505 1.00 85.12 99 GLU A N 1
ATOM 753 C CA . GLU A 1 99 ? -2.720 -8.442 9.457 1.00 85.12 99 GLU A CA 1
ATOM 754 C C . GLU A 1 99 ? -2.490 -9.606 10.427 1.00 85.12 99 GLU A C 1
ATOM 756 O O . GLU A 1 99 ? -3.388 -9.994 11.163 1.00 85.12 99 GLU A O 1
ATOM 761 N N . LEU A 1 100 ? -1.273 -10.154 10.474 1.00 83.00 100 LEU A N 1
ATOM 762 C CA . LEU A 1 100 ? -0.942 -11.240 11.399 1.00 83.00 100 LEU A CA 1
ATOM 763 C C . LEU A 1 100 ? -0.969 -10.774 12.858 1.00 83.00 100 LEU A C 1
ATOM 765 O O . LEU A 1 100 ? -1.411 -11.522 13.723 1.00 83.00 100 LEU A O 1
ATOM 769 N N . GLY A 1 101 ? -0.509 -9.553 13.142 1.00 77.12 101 GLY A N 1
ATOM 770 C CA . GLY A 1 101 ? -0.596 -8.956 14.475 1.00 77.12 101 GLY A CA 1
ATOM 771 C C . GLY A 1 101 ? -2.043 -8.741 14.917 1.00 77.12 101 GLY A C 1
ATOM 772 O O . GLY A 1 101 ? -2.364 -8.996 16.075 1.00 77.12 101 GLY A O 1
ATOM 773 N N . TYR A 1 102 ? -2.911 -8.343 13.987 1.00 68.06 102 TYR A N 1
ATOM 774 C CA . TYR A 1 102 ? -4.349 -8.237 14.201 1.00 68.06 102 TYR A CA 1
ATOM 775 C C . TYR A 1 102 ? -4.985 -9.619 14.450 1.00 68.06 102 TYR A C 1
ATOM 777 O O . TYR A 1 102 ? -5.542 -9.860 15.518 1.00 68.06 102 TYR A O 1
ATOM 785 N N . ALA A 1 103 ? -4.807 -10.572 13.530 1.00 67.56 103 ALA A N 1
ATOM 786 C CA . ALA A 1 103 ? -5.408 -11.906 13.602 1.00 67.56 103 ALA A CA 1
ATOM 787 C C . ALA A 1 103 ? -4.951 -12.730 14.822 1.00 67.56 103 ALA A C 1
ATOM 789 O O . ALA A 1 103 ? -5.739 -13.485 15.388 1.00 67.56 103 ALA A O 1
ATOM 790 N N . LEU A 1 104 ? -3.691 -12.591 15.249 1.00 66.94 104 LEU A N 1
ATOM 791 C CA . LEU A 1 104 ? -3.164 -13.278 16.436 1.00 66.94 104 LEU A CA 1
ATOM 792 C C . LEU A 1 104 ? -3.534 -12.572 17.750 1.00 66.94 104 LEU A C 1
ATOM 794 O O . LEU A 1 104 ? -3.562 -13.222 18.790 1.00 66.94 104 LEU A O 1
ATOM 798 N N . GLY A 1 105 ? -3.826 -11.268 17.718 1.00 61.31 105 GLY A N 1
ATOM 799 C CA . GLY A 1 105 ? -4.333 -10.514 18.870 1.00 61.31 105 GLY A CA 1
ATOM 800 C C . GLY A 1 105 ? -5.819 -10.760 19.166 1.00 61.31 105 GLY A C 1
ATOM 801 O O . GLY A 1 105 ? -6.261 -10.513 20.287 1.00 61.31 105 GLY A O 1
ATOM 802 N N . GLU A 1 106 ? -6.568 -11.271 18.184 1.00 53.47 106 GLU A N 1
ATOM 803 C CA . GLU A 1 106 ? -7.981 -11.670 18.289 1.00 53.47 106 GLU A CA 1
ATOM 804 C C . GLU A 1 106 ? -8.147 -13.102 18.854 1.00 53.47 106 GLU A C 1
ATOM 806 O O . GLU A 1 106 ? -9.211 -13.456 19.366 1.00 53.47 106 GLU A O 1
ATOM 811 N N . ALA A 1 107 ? -7.090 -13.928 18.814 1.00 45.22 107 ALA A N 1
ATOM 812 C CA . ALA A 1 107 ? -7.081 -15.282 19.366 1.00 45.22 107 ALA A CA 1
ATOM 813 C C . ALA A 1 107 ? -6.955 -15.263 20.903 1.00 45.22 107 ALA A C 1
ATOM 815 O O . ALA A 1 107 ? -5.908 -15.574 21.465 1.00 45.22 107 ALA A O 1
ATOM 816 N N . ASP A 1 108 ? -8.070 -14.909 21.547 1.00 47.62 108 ASP A N 1
ATOM 817 C CA . ASP A 1 108 ? -8.656 -15.603 22.699 1.00 47.62 108 ASP A CA 1
ATOM 818 C C . ASP A 1 108 ? -8.884 -14.801 24.007 1.00 47.62 108 ASP A C 1
ATOM 820 O O . ASP A 1 108 ? -7.979 -14.626 24.824 1.00 47.62 108 ASP A O 1
ATOM 824 N N . PRO A 1 109 ? -10.143 -14.396 24.275 1.00 45.81 109 PRO A N 1
ATOM 825 C CA . PRO A 1 109 ? -10.639 -14.066 25.610 1.00 45.81 109 PRO A CA 1
ATOM 826 C C . PRO A 1 109 ? -11.523 -15.160 26.266 1.00 45.81 109 PRO A C 1
ATOM 828 O O . PRO A 1 109 ? -12.105 -14.898 27.322 1.00 45.81 109 PRO A O 1
ATOM 831 N N . HIS A 1 110 ? -11.658 -16.368 25.693 1.00 47.91 110 HIS A N 1
ATOM 832 C CA . HIS A 1 110 ? -12.575 -17.428 26.166 1.00 47.91 110 HIS A CA 1
ATOM 833 C C . HIS A 1 110 ? -12.007 -18.865 26.289 1.00 47.91 110 HIS A C 1
ATOM 835 O O . HIS A 1 110 ? -12.690 -19.710 26.862 1.00 47.91 110 HIS A O 1
ATOM 841 N N . ALA A 1 111 ? -10.784 -19.177 25.865 1.00 39.78 111 ALA A N 1
ATOM 842 C CA . ALA A 1 111 ? -10.129 -20.485 26.020 1.00 39.78 111 ALA A CA 1
ATOM 843 C 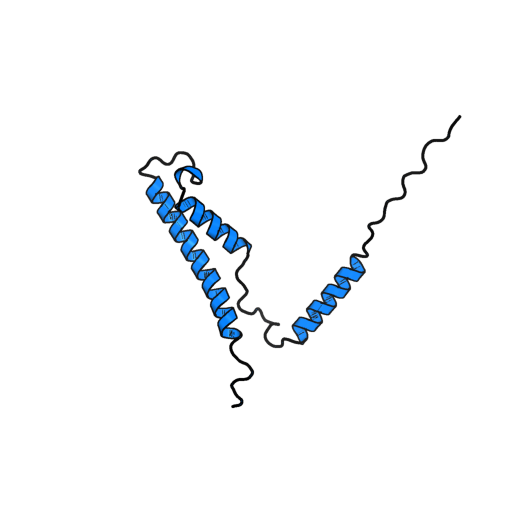C . ALA A 1 111 ? -9.273 -20.577 27.296 1.00 39.78 111 ALA A C 1
ATOM 845 O O . ALA A 1 111 ? -8.646 -21.601 27.548 1.00 39.78 111 ALA A O 1
ATOM 846 N N . ALA A 1 112 ? -9.329 -19.566 28.168 1.00 41.38 112 ALA A N 1
ATOM 847 C CA . ALA A 1 112 ? -8.835 -19.650 29.544 1.00 41.38 112 ALA A CA 1
ATOM 848 C C . ALA A 1 112 ? -9.857 -20.254 30.536 1.00 41.38 112 ALA A C 1
ATOM 850 O O . ALA A 1 112 ? -9.671 -20.122 31.744 1.00 41.38 112 ALA A O 1
ATOM 851 N N . ASN A 1 113 ? -10.948 -20.872 30.060 1.00 39.66 113 ASN A N 1
ATOM 852 C CA . ASN A 1 113 ? -11.989 -21.436 30.931 1.00 39.66 113 ASN A CA 1
ATOM 853 C C . ASN A 1 113 ? -12.549 -22.786 30.431 1.00 39.66 113 ASN A C 1
ATOM 855 O O . ASN A 1 113 ? -13.765 -22.984 30.379 1.00 39.66 113 ASN A O 1
ATOM 859 N N . LEU A 1 114 ? -11.651 -23.708 30.068 1.00 37.22 114 LEU A N 1
ATOM 860 C CA . LEU A 1 114 ? -11.930 -25.145 29.947 1.00 37.22 114 LEU A CA 1
ATOM 861 C C . LEU A 1 114 ? -10.883 -25.955 30.714 1.00 37.22 114 LEU A C 1
ATOM 863 O O . LEU A 1 114 ? -9.688 -25.595 30.624 1.00 37.22 114 LEU A O 1
#